Protein AF-A0A6A6JE88-F1 (afdb_monomer)

Sequence (86 aa):
GAPSSKVEELTGVGERTQRAMVKKAKDRGFDGSLLLNIHVEDGARTGATHKRTPSFAKELVEKVRKDRYSREKTLEILAHELTLEG

Structure (mmCIF, N/CA/C/O backbone):
data_AF-A0A6A6JE88-F1
#
_entry.id   AF-A0A6A6JE88-F1
#
loop_
_atom_site.group_PDB
_atom_site.id
_atom_site.type_symbol
_atom_site.label_atom_id
_atom_site.label_alt_id
_atom_site.label_comp_id
_atom_site.label_asym_id
_atom_site.label_entity_id
_atom_site.label_seq_id
_atom_site.pdbx_PDB_ins_code
_atom_site.Cartn_x
_atom_site.Cartn_y
_atom_site.Cartn_z
_atom_site.occupancy
_atom_site.B_iso_or_equiv
_atom_site.auth_seq_id
_atom_site.auth_comp_id
_atom_site.auth_asym_id
_atom_site.auth_atom_id
_atom_site.pdbx_PDB_model_num
ATOM 1 N N . GLY A 1 1 ? 12.678 -8.030 -25.404 1.00 71.25 1 GLY A N 1
ATOM 2 C CA . GLY A 1 1 ? 11.265 -7.990 -24.976 1.00 71.25 1 GLY A CA 1
ATOM 3 C C . GLY A 1 1 ? 10.410 -7.506 -26.126 1.00 71.25 1 GLY A C 1
ATOM 4 O O . GLY A 1 1 ? 10.953 -6.854 -27.012 1.00 71.25 1 GLY A O 1
ATOM 5 N N . ALA A 1 2 ? 9.119 -7.839 -26.136 1.00 82.62 2 ALA A N 1
ATOM 6 C CA . ALA A 1 2 ? 8.184 -7.320 -27.135 1.00 82.62 2 ALA A CA 1
ATOM 7 C C . ALA A 1 2 ? 8.110 -5.777 -27.072 1.00 82.62 2 ALA A C 1
ATOM 9 O O . ALA A 1 2 ? 8.282 -5.216 -25.985 1.00 82.62 2 ALA A O 1
ATOM 10 N N . PRO A 1 3 ? 7.879 -5.087 -28.202 1.00 90.56 3 PRO A N 1
ATOM 11 C CA . PRO A 1 3 ? 7.736 -3.634 -28.210 1.00 90.56 3 PRO A CA 1
ATOM 12 C C . PRO A 1 3 ? 6.490 -3.201 -27.425 1.00 90.56 3 PRO A C 1
ATOM 14 O O . PRO A 1 3 ? 5.461 -3.880 -27.463 1.00 90.56 3 PRO A O 1
ATOM 17 N N . SER A 1 4 ? 6.573 -2.058 -26.735 1.00 88.44 4 SER A N 1
ATOM 18 C CA . SER A 1 4 ? 5.500 -1.535 -25.870 1.00 88.44 4 SER A CA 1
ATOM 19 C C . SER A 1 4 ? 4.185 -1.318 -26.617 1.00 88.44 4 SER A C 1
ATOM 21 O O . SER A 1 4 ? 3.121 -1.631 -26.087 1.00 88.44 4 SER A O 1
ATOM 23 N N . SER A 1 5 ? 4.260 -0.888 -27.878 1.00 92.62 5 SER A N 1
ATOM 24 C CA . SER A 1 5 ? 3.109 -0.750 -28.776 1.00 92.62 5 SER A CA 1
ATOM 25 C C . SER A 1 5 ? 2.367 -2.067 -28.996 1.00 92.62 5 SER A C 1
ATOM 27 O O . SER A 1 5 ? 1.140 -2.096 -28.975 1.00 92.62 5 SER A O 1
ATOM 29 N N . LYS A 1 6 ? 3.096 -3.181 -29.148 1.00 95.00 6 LYS A N 1
ATOM 30 C CA . LYS A 1 6 ? 2.473 -4.495 -29.335 1.00 95.00 6 LYS A CA 1
ATOM 31 C C . LYS A 1 6 ? 1.838 -5.007 -28.050 1.00 95.00 6 LYS A C 1
ATOM 33 O O . LYS A 1 6 ? 0.783 -5.629 -28.088 1.00 95.00 6 LYS A O 1
ATOM 38 N N . VAL A 1 7 ? 2.473 -4.741 -26.910 1.00 91.88 7 VAL A N 1
ATOM 39 C CA . VAL A 1 7 ? 1.914 -5.081 -25.597 1.00 91.88 7 VAL A CA 1
ATOM 40 C C . VAL A 1 7 ? 0.638 -4.277 -25.338 1.00 91.88 7 VAL A C 1
ATOM 42 O O . VAL A 1 7 ? -0.333 -4.836 -24.836 1.00 91.88 7 VAL A O 1
ATOM 45 N N . GLU A 1 8 ? 0.603 -3.003 -25.727 1.00 95.50 8 GLU A N 1
ATOM 46 C CA . GLU A 1 8 ? -0.574 -2.140 -25.594 1.00 95.50 8 GLU A CA 1
ATOM 47 C C . GLU A 1 8 ? -1.731 -2.614 -26.478 1.00 95.50 8 GLU A C 1
ATOM 49 O O . GLU A 1 8 ? -2.844 -2.751 -25.986 1.00 95.50 8 GLU A O 1
ATOM 54 N N . GLU A 1 9 ? -1.462 -2.968 -27.737 1.00 96.19 9 GLU A N 1
ATOM 55 C CA . GLU A 1 9 ? -2.464 -3.542 -28.647 1.00 96.19 9 GLU A CA 1
ATOM 56 C C . GLU A 1 9 ? -3.103 -4.822 -28.077 1.00 96.19 9 GLU A C 1
ATOM 58 O O . GLU A 1 9 ? -4.307 -5.028 -28.202 1.00 96.19 9 GLU A O 1
ATOM 63 N N . LEU A 1 10 ? -2.306 -5.677 -27.426 1.00 95.81 10 LEU A N 1
ATOM 64 C CA . LEU A 1 10 ? -2.773 -6.955 -26.882 1.00 95.81 10 LEU A CA 1
ATOM 65 C C . LEU A 1 10 ? -3.480 -6.830 -25.526 1.00 95.81 10 LEU A C 1
ATOM 67 O O . LEU A 1 10 ? -4.369 -7.622 -25.228 1.00 95.81 10 LEU A O 1
ATOM 71 N N . THR A 1 11 ? -3.054 -5.893 -24.675 1.00 92.81 11 THR A N 1
ATOM 72 C CA . THR A 1 11 ? -3.484 -5.829 -23.263 1.00 92.81 11 THR A CA 1
ATOM 73 C C . THR A 1 11 ? -4.317 -4.595 -22.925 1.00 92.81 11 THR A C 1
ATOM 75 O O . THR A 1 11 ? -4.913 -4.540 -21.853 1.00 92.81 11 THR A O 1
ATOM 78 N N . GLY A 1 12 ? -4.324 -3.579 -23.791 1.00 95.56 12 GLY A N 1
ATOM 79 C CA . GLY A 1 12 ? -4.877 -2.253 -23.508 1.00 95.56 12 GLY A CA 1
ATOM 80 C C . GLY A 1 12 ? -4.082 -1.449 -22.470 1.00 95.56 12 GLY A C 1
ATOM 81 O O . GLY A 1 12 ? -4.494 -0.357 -22.082 1.00 95.56 12 GLY A O 1
ATOM 82 N N . VAL A 1 13 ? -2.951 -1.968 -21.977 1.00 93.69 13 VAL A N 1
ATOM 83 C CA . VAL A 1 13 ? -2.135 -1.294 -20.963 1.00 93.69 13 VAL A CA 1
ATOM 84 C C . VAL A 1 13 ? -1.213 -0.296 -21.649 1.00 93.69 13 VAL A C 1
ATOM 86 O O . VAL A 1 13 ? -0.281 -0.695 -22.341 1.00 93.69 13 VAL A O 1
ATOM 89 N N . GLY A 1 14 ? -1.431 0.997 -21.410 1.00 96.00 14 GLY A N 1
ATOM 90 C CA . GLY A 1 14 ? -0.599 2.055 -21.984 1.00 96.00 14 GLY A CA 1
ATOM 91 C C . GLY A 1 14 ? 0.876 1.960 -21.577 1.00 96.00 14 GLY A C 1
ATOM 92 O O . GLY A 1 14 ? 1.210 1.532 -20.465 1.00 96.00 14 GLY A O 1
ATOM 93 N N . GLU A 1 15 ? 1.770 2.421 -22.453 1.00 95.12 15 GLU A N 1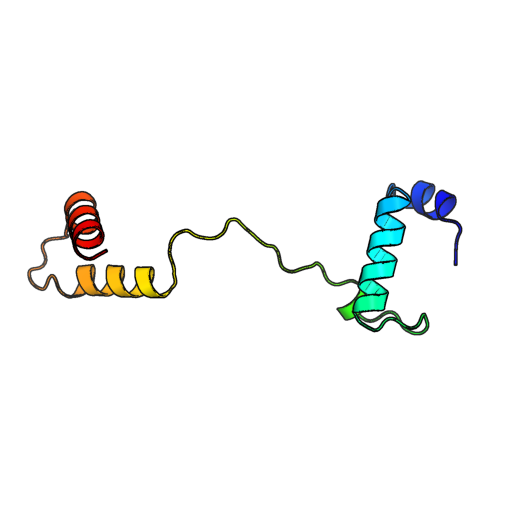
ATOM 94 C CA . GLU A 1 15 ? 3.228 2.318 -22.280 1.00 95.12 15 GLU A CA 1
ATOM 95 C C . GLU A 1 15 ? 3.737 2.780 -20.898 1.00 95.12 15 GLU A C 1
ATOM 97 O O . GLU A 1 15 ? 4.589 2.129 -20.283 1.00 95.12 15 GLU A O 1
ATOM 102 N N . ARG A 1 16 ? 3.209 3.891 -20.368 1.00 95.94 16 ARG A N 1
ATOM 103 C CA . ARG A 1 16 ? 3.605 4.411 -19.046 1.00 95.94 16 ARG A CA 1
ATOM 104 C C . ARG A 1 16 ? 3.366 3.386 -17.936 1.00 95.94 16 ARG A C 1
ATOM 106 O O . ARG A 1 16 ? 4.208 3.228 -17.050 1.00 95.94 16 ARG A O 1
ATOM 113 N N . THR A 1 17 ? 2.237 2.691 -17.993 1.00 94.19 17 THR A N 1
ATOM 114 C CA . THR A 1 17 ? 1.859 1.666 -17.020 1.00 94.19 17 THR A CA 1
ATOM 115 C C . THR A 1 17 ? 2.733 0.426 -17.180 1.00 94.19 17 THR A C 1
ATOM 117 O O . THR A 1 17 ? 3.230 -0.085 -16.178 1.00 94.19 17 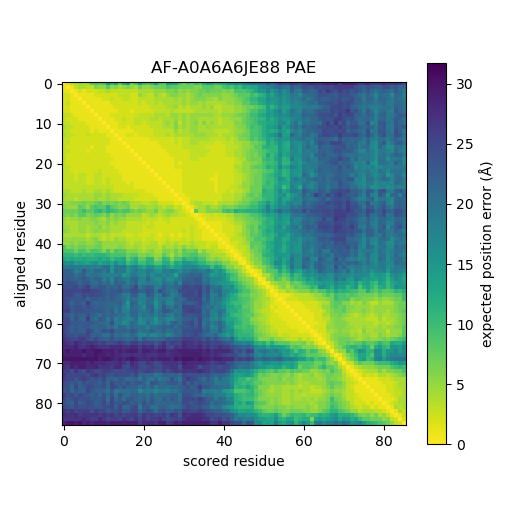THR A O 1
ATOM 120 N N . GLN A 1 18 ? 3.031 0.010 -18.416 1.00 93.75 18 GLN A N 1
ATOM 121 C CA . GLN A 1 18 ? 3.962 -1.094 -18.681 1.00 93.75 18 GLN A CA 1
ATOM 122 C C . GLN A 1 18 ? 5.347 -0.820 -18.072 1.00 93.75 18 GLN A C 1
ATOM 124 O O . GLN A 1 18 ? 5.894 -1.650 -17.344 1.00 93.75 18 GLN A O 1
ATOM 129 N N . ARG A 1 19 ? 5.900 0.382 -18.294 1.00 93.88 19 ARG A N 1
ATOM 130 C CA . ARG A 1 19 ? 7.190 0.792 -17.712 1.00 93.88 19 ARG A CA 1
ATOM 131 C C . ARG A 1 19 ? 7.153 0.787 -16.182 1.00 93.88 19 ARG A C 1
ATOM 133 O O . ARG A 1 19 ? 8.115 0.354 -15.551 1.00 93.88 19 ARG A O 1
ATOM 140 N N . ALA A 1 20 ? 6.051 1.237 -15.581 1.00 93.75 20 ALA A N 1
ATOM 141 C CA . ALA A 1 20 ? 5.881 1.226 -14.130 1.00 93.75 20 ALA A CA 1
ATOM 142 C C . ALA A 1 20 ? 5.820 -0.201 -13.557 1.00 93.75 20 ALA A C 1
ATOM 144 O O . ALA A 1 20 ? 6.420 -0.458 -12.514 1.00 93.75 20 ALA A O 1
ATOM 145 N N . MET A 1 21 ? 5.146 -1.131 -14.240 1.00 92.19 21 MET A N 1
ATOM 146 C CA . MET A 1 21 ? 5.107 -2.548 -13.861 1.00 92.19 21 MET A CA 1
ATOM 147 C C . MET A 1 21 ? 6.502 -3.177 -13.917 1.00 92.19 21 MET A C 1
ATOM 149 O O . MET A 1 21 ? 6.934 -3.784 -12.942 1.00 92.19 21 MET A O 1
ATOM 153 N N . VAL A 1 22 ? 7.249 -2.955 -15.005 1.00 92.25 22 VAL A N 1
ATOM 154 C CA . VAL A 1 22 ? 8.631 -3.452 -15.140 1.00 92.25 22 VAL A CA 1
ATOM 155 C C . VAL A 1 22 ? 9.538 -2.876 -14.056 1.00 92.25 22 VAL A C 1
ATOM 157 O O . VAL A 1 22 ? 10.344 -3.605 -13.483 1.00 92.25 22 VAL A O 1
ATOM 160 N N . LYS A 1 23 ? 9.404 -1.581 -13.742 1.00 93.81 23 LYS A N 1
ATOM 161 C CA . LYS A 1 23 ? 10.158 -0.957 -12.650 1.00 93.81 23 LYS A CA 1
ATOM 162 C C . LYS A 1 23 ? 9.861 -1.641 -11.312 1.00 93.81 23 LYS A C 1
ATOM 164 O O . LYS A 1 23 ? 10.796 -2.056 -10.643 1.00 93.81 23 LYS A O 1
ATOM 169 N N . LYS A 1 24 ? 8.582 -1.835 -10.966 1.00 93.25 24 LYS A N 1
ATOM 170 C CA . LYS A 1 24 ? 8.186 -2.526 -9.726 1.00 93.25 24 LYS A CA 1
ATOM 171 C C . LYS A 1 24 ? 8.712 -3.958 -9.662 1.00 93.25 24 LYS A C 1
ATOM 173 O O . LYS A 1 24 ? 9.171 -4.374 -8.608 1.00 93.25 24 LYS A O 1
ATOM 178 N N . ALA A 1 25 ? 8.667 -4.697 -10.769 1.00 93.38 25 ALA A N 1
ATOM 179 C CA . ALA A 1 25 ? 9.227 -6.043 -10.824 1.00 93.38 25 ALA A CA 1
ATOM 180 C C . ALA A 1 25 ? 10.735 -6.030 -10.515 1.00 93.38 25 ALA A C 1
ATOM 182 O O . ALA A 1 25 ? 11.195 -6.819 -9.694 1.00 93.38 25 ALA A O 1
ATOM 183 N N . LYS A 1 26 ? 11.493 -5.094 -11.108 1.00 93.75 26 LYS A N 1
ATOM 184 C CA . LYS A 1 26 ? 12.930 -4.919 -10.832 1.00 93.75 26 LYS A CA 1
ATOM 185 C C . LYS A 1 26 ? 13.205 -4.521 -9.384 1.00 93.75 26 LYS A C 1
ATOM 187 O O . LYS A 1 26 ? 14.097 -5.090 -8.767 1.00 93.75 26 LYS A O 1
ATOM 192 N N . ASP A 1 27 ? 12.410 -3.608 -8.828 1.00 94.19 27 ASP A N 1
ATOM 193 C CA . ASP A 1 27 ? 12.514 -3.195 -7.421 1.00 94.19 27 ASP A CA 1
ATOM 194 C C . ASP A 1 27 ? 12.287 -4.384 -6.461 1.00 94.19 27 ASP A C 1
ATOM 196 O O . ASP A 1 27 ? 12.800 -4.390 -5.345 1.00 94.19 27 ASP A O 1
ATOM 200 N N . ARG A 1 28 ? 11.555 -5.418 -6.902 1.00 93.44 28 ARG A N 1
ATOM 201 C CA . ARG A 1 28 ? 11.319 -6.673 -6.169 1.00 93.44 28 ARG A CA 1
ATOM 202 C C . ARG A 1 28 ? 12.304 -7.798 -6.515 1.00 93.44 28 ARG A C 1
ATOM 204 O O . ARG A 1 28 ? 12.075 -8.935 -6.115 1.00 93.44 28 ARG A O 1
ATOM 211 N N . GLY A 1 29 ? 13.382 -7.496 -7.240 1.00 93.94 29 GLY A N 1
ATOM 212 C CA . GLY A 1 29 ? 14.457 -8.446 -7.540 1.00 93.94 29 GLY A CA 1
ATOM 213 C C . GLY A 1 29 ? 14.344 -9.173 -8.881 1.00 93.94 29 GLY A C 1
ATOM 214 O O . GLY A 1 29 ? 15.113 -10.099 -9.117 1.00 93.94 29 GLY A O 1
ATOM 215 N N . PHE A 1 30 ? 13.439 -8.766 -9.778 1.00 94.25 30 PHE A N 1
ATOM 216 C CA . PHE A 1 30 ? 13.371 -9.367 -11.110 1.00 94.25 30 PHE A CA 1
ATOM 217 C C . PHE A 1 30 ? 14.608 -9.017 -11.951 1.00 94.25 30 PHE A C 1
ATOM 219 O O . PHE A 1 30 ? 14.848 -7.851 -12.278 1.00 94.25 30 PHE A O 1
ATOM 226 N N . ASP A 1 31 ? 15.345 -10.044 -12.361 1.00 92.00 31 ASP A N 1
ATOM 227 C CA . ASP A 1 31 ? 16.591 -9.963 -13.132 1.00 92.00 31 ASP A CA 1
ATOM 228 C C . ASP A 1 31 ? 16.405 -10.244 -14.636 1.00 92.00 31 ASP A C 1
ATOM 230 O O . ASP A 1 31 ? 17.349 -10.129 -15.416 1.00 92.00 31 ASP A O 1
ATOM 234 N N . GLY A 1 32 ? 15.182 -10.566 -15.066 1.00 86.00 32 GLY A N 1
ATOM 235 C CA . GLY A 1 32 ? 14.878 -10.918 -16.454 1.00 86.00 32 GLY A CA 1
ATOM 236 C C . GLY A 1 32 ? 14.926 -12.415 -16.757 1.00 86.00 32 GLY A C 1
ATOM 237 O O . GLY A 1 32 ? 14.716 -12.779 -17.912 1.00 86.00 32 GLY A O 1
ATOM 238 N N . SER A 1 33 ? 15.181 -13.268 -15.758 1.00 87.25 33 SER A N 1
ATOM 239 C CA . SER A 1 33 ? 15.230 -14.721 -15.930 1.00 87.25 33 SER A CA 1
ATOM 240 C C . SER A 1 33 ? 13.861 -15.368 -15.684 1.00 87.25 33 SER A C 1
ATOM 242 O O . SER A 1 33 ? 13.088 -15.588 -16.617 1.00 87.25 33 SER A O 1
ATOM 244 N N . LEU A 1 34 ? 13.537 -15.646 -14.422 1.00 91.00 34 LEU A N 1
ATOM 245 C CA . LEU A 1 34 ? 12.343 -16.357 -13.995 1.00 91.00 34 LEU A CA 1
ATOM 246 C C . LEU A 1 34 ? 11.308 -15.378 -13.431 1.00 91.00 34 LEU A C 1
ATOM 248 O O . LEU A 1 34 ? 11.589 -14.571 -12.541 1.00 91.00 34 LEU A O 1
ATOM 252 N N . LEU A 1 35 ? 10.075 -15.467 -13.928 1.00 90.88 35 LEU A N 1
ATOM 253 C CA . LEU A 1 35 ? 8.962 -14.711 -13.368 1.00 90.88 35 LEU A CA 1
ATOM 254 C C . LEU A 1 35 ? 8.418 -15.439 -12.129 1.00 90.88 35 LEU A C 1
ATOM 256 O O . LEU A 1 35 ? 7.837 -16.515 -12.241 1.00 90.88 35 LEU A O 1
ATOM 260 N N . LEU A 1 36 ? 8.613 -14.844 -10.953 1.00 93.94 36 LEU A N 1
ATOM 261 C CA . LEU A 1 36 ? 8.076 -15.306 -9.674 1.00 93.94 36 LEU A CA 1
ATOM 262 C C . LEU A 1 36 ? 6.852 -14.474 -9.273 1.00 93.94 36 LEU A C 1
ATOM 264 O O . LEU A 1 36 ? 6.742 -13.310 -9.664 1.00 93.94 36 LEU A O 1
ATOM 268 N N . ASN A 1 37 ? 5.979 -15.035 -8.428 1.00 92.19 37 ASN A N 1
ATOM 269 C CA . ASN A 1 37 ? 4.782 -14.343 -7.925 1.00 92.19 37 ASN A CA 1
ATOM 270 C C . ASN A 1 37 ? 5.115 -12.986 -7.293 1.00 92.19 37 ASN A C 1
ATOM 272 O O . ASN A 1 37 ? 4.473 -11.985 -7.611 1.00 92.19 37 ASN A O 1
ATOM 276 N N . ILE A 1 38 ? 6.198 -12.923 -6.515 1.00 91.19 38 ILE A N 1
ATOM 277 C CA . ILE A 1 38 ? 6.656 -11.689 -5.869 1.00 91.19 38 ILE A CA 1
ATOM 278 C C . ILE A 1 38 ? 6.849 -10.534 -6.869 1.00 91.19 38 ILE A C 1
ATOM 280 O O . ILE A 1 38 ? 6.561 -9.384 -6.547 1.00 91.19 38 ILE A O 1
ATOM 284 N N . HIS A 1 39 ? 7.233 -10.802 -8.122 1.00 93.38 39 HIS A N 1
ATOM 285 C CA . HIS A 1 39 ? 7.450 -9.763 -9.138 1.00 93.38 39 HIS A CA 1
ATOM 286 C C . HIS A 1 39 ? 6.149 -9.127 -9.657 1.00 93.38 39 HIS A C 1
ATOM 288 O O . HIS A 1 39 ? 6.188 -8.010 -10.173 1.00 93.38 39 HIS A O 1
ATOM 294 N N . VAL A 1 40 ? 5.012 -9.817 -9.521 1.00 91.75 40 VAL A N 1
ATOM 295 C CA . VAL A 1 40 ? 3.718 -9.450 -10.131 1.00 91.75 40 VAL A CA 1
ATOM 296 C C . VAL A 1 40 ? 2.594 -9.238 -9.121 1.00 91.75 40 VAL A C 1
ATOM 298 O O . VAL A 1 40 ? 1.544 -8.729 -9.496 1.00 91.75 40 VAL A O 1
ATOM 301 N N . GLU A 1 41 ? 2.813 -9.563 -7.847 1.00 90.56 41 GLU A N 1
ATOM 302 C CA . GLU A 1 41 ? 1.837 -9.344 -6.778 1.00 90.56 41 GLU A CA 1
ATOM 303 C C . GLU A 1 41 ? 1.335 -7.893 -6.724 1.00 90.56 41 GLU A C 1
ATOM 305 O O . GLU A 1 41 ? 2.109 -6.931 -6.844 1.00 90.56 41 GLU A O 1
ATOM 310 N N . ASP A 1 42 ? 0.031 -7.729 -6.504 1.00 87.44 42 ASP A N 1
ATOM 311 C CA . ASP A 1 42 ? -0.555 -6.417 -6.264 1.00 87.44 42 ASP A CA 1
ATOM 312 C C . ASP A 1 42 ? 0.094 -5.764 -5.039 1.00 87.44 42 ASP A C 1
ATOM 314 O O . ASP A 1 42 ? 0.422 -6.409 -4.042 1.00 87.44 42 ASP A O 1
ATOM 318 N N . GLY A 1 43 ? 0.302 -4.449 -5.115 1.00 80.94 43 GLY A N 1
ATOM 319 C CA . GLY A 1 43 ? 0.751 -3.694 -3.949 1.00 80.94 43 GLY A CA 1
ATOM 320 C C . GLY A 1 43 ? -0.275 -3.775 -2.818 1.00 80.94 43 GLY A C 1
ATOM 321 O O . GLY A 1 43 ? -1.466 -3.983 -3.062 1.00 80.94 43 GLY A O 1
ATOM 322 N N . ALA A 1 44 ? 0.177 -3.553 -1.581 1.00 80.81 44 ALA A N 1
ATOM 323 C CA . ALA A 1 44 ? -0.728 -3.432 -0.446 1.00 80.81 44 ALA A CA 1
ATOM 324 C C . ALA A 1 44 ? -1.832 -2.418 -0.777 1.00 80.81 44 ALA A C 1
ATOM 326 O O . ALA A 1 44 ? -1.547 -1.275 -1.145 1.00 80.81 44 ALA A O 1
ATOM 327 N N . ARG A 1 45 ? -3.097 -2.841 -0.667 1.00 77.12 45 ARG A N 1
ATOM 328 C CA . ARG A 1 45 ? -4.232 -1.933 -0.817 1.00 77.12 45 ARG A CA 1
ATOM 329 C C . ARG A 1 45 ? -4.208 -0.972 0.361 1.00 77.12 45 ARG A C 1
ATOM 331 O O . ARG A 1 45 ? -4.667 -1.302 1.452 1.00 77.12 45 ARG A O 1
ATOM 338 N N . THR A 1 46 ? -3.678 0.22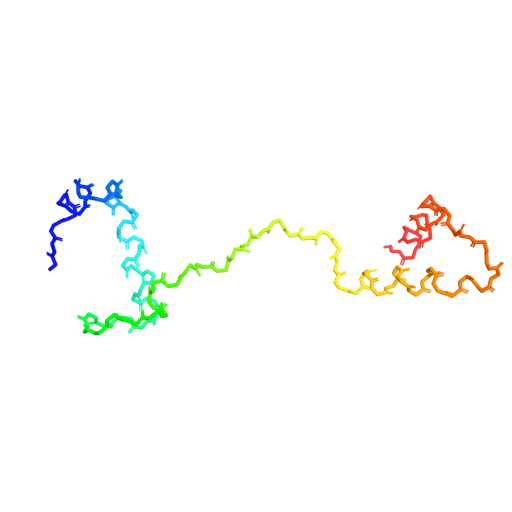1 0.141 1.00 71.81 46 THR A N 1
ATOM 339 C CA . THR A 1 46 ? -3.873 1.355 1.036 1.00 71.81 46 THR A CA 1
ATOM 340 C C . THR A 1 46 ? -5.323 1.805 0.904 1.00 71.81 46 THR A C 1
ATOM 342 O O . THR A 1 46 ? -5.660 2.715 0.153 1.00 71.81 46 THR A O 1
ATOM 345 N N . GLY A 1 47 ? -6.214 1.101 1.606 1.00 73.25 47 GLY A N 1
ATOM 346 C CA . GLY A 1 47 ? -7.551 1.608 1.890 1.00 73.25 47 GLY A CA 1
ATOM 347 C C . GLY A 1 47 ? -7.470 2.915 2.683 1.00 73.25 47 GLY A C 1
ATOM 348 O O . GLY A 1 47 ? -6.394 3.318 3.135 1.00 73.25 47 GLY A O 1
ATOM 349 N N . ALA A 1 48 ? -8.614 3.580 2.861 1.00 73.69 48 ALA A N 1
ATOM 350 C CA . ALA A 1 48 ? -8.686 4.769 3.701 1.00 73.69 48 ALA A CA 1
ATOM 351 C C . ALA A 1 48 ? -8.046 4.478 5.065 1.00 73.69 48 ALA A C 1
ATOM 353 O O . ALA A 1 48 ? -8.382 3.485 5.715 1.00 73.69 48 ALA A O 1
ATOM 354 N N . THR A 1 49 ? -7.118 5.335 5.491 1.00 67.12 49 THR A N 1
ATOM 355 C CA . THR A 1 49 ? -6.546 5.264 6.832 1.00 67.12 49 THR A CA 1
ATOM 356 C C . THR A 1 49 ? -7.694 5.337 7.830 1.00 67.12 49 THR A C 1
ATOM 358 O O . THR A 1 49 ? -8.393 6.348 7.940 1.00 67.12 49 THR A O 1
ATOM 361 N N . HIS A 1 50 ? -7.958 4.229 8.525 1.00 64.75 50 HIS A N 1
ATOM 362 C CA . HIS A 1 50 ? -8.986 4.220 9.550 1.00 64.75 50 HIS A CA 1
ATOM 363 C C . HIS A 1 50 ? -8.591 5.242 10.616 1.00 64.75 50 HIS A C 1
ATOM 365 O O . HIS A 1 50 ? -7.548 5.113 11.250 1.00 64.75 50 HIS A O 1
ATOM 371 N N . LYS A 1 51 ? -9.446 6.249 10.838 1.00 68.62 51 LYS A N 1
ATOM 372 C CA . LYS A 1 51 ? -9.265 7.242 11.913 1.00 68.62 51 LYS A CA 1
ATOM 373 C C . LYS A 1 51 ? -9.133 6.590 13.297 1.00 68.62 51 LYS A C 1
ATOM 375 O O . LYS A 1 51 ? -8.642 7.212 14.227 1.00 68.62 51 LYS A O 1
ATOM 380 N N . ARG A 1 52 ? -9.606 5.349 13.436 1.00 67.94 52 ARG A N 1
ATOM 381 C CA . ARG A 1 52 ? -9.592 4.579 14.676 1.00 67.94 52 ARG A CA 1
ATOM 382 C C . ARG A 1 52 ? -8.395 3.641 14.678 1.00 67.94 52 ARG A C 1
ATOM 384 O O . ARG A 1 52 ? -8.324 2.712 13.877 1.00 67.94 52 ARG A O 1
ATOM 391 N N . THR A 1 53 ? -7.475 3.892 15.597 1.00 78.25 53 THR A N 1
ATOM 392 C CA . THR A 1 53 ? -6.344 3.011 15.868 1.00 78.25 53 THR A CA 1
ATOM 393 C C . THR A 1 53 ? -6.815 1.716 16.546 1.00 78.25 53 THR A C 1
ATOM 395 O O . THR A 1 53 ? -7.878 1.681 17.176 1.00 78.25 53 THR A O 1
ATOM 398 N N . PRO A 1 54 ? -6.015 0.637 16.495 1.00 77.81 54 PRO A N 1
ATOM 399 C CA . PRO A 1 54 ? -6.293 -0.574 17.267 1.00 77.81 54 PRO A CA 1
ATOM 400 C C . PRO A 1 54 ? -6.382 -0.320 18.781 1.00 77.81 54 PRO A C 1
ATOM 402 O O . PRO A 1 54 ? -7.096 -1.037 19.479 1.00 77.81 54 PRO A O 1
ATOM 405 N N . SER A 1 55 ? -5.677 0.696 19.294 1.00 78.69 55 SER A N 1
ATOM 406 C CA . SER A 1 55 ? -5.760 1.107 20.701 1.00 78.69 55 SER A CA 1
ATOM 407 C C . SER A 1 55 ? -7.121 1.714 21.040 1.00 78.69 55 SER A C 1
ATOM 409 O O . SER A 1 55 ? -7.733 1.287 22.014 1.00 78.69 55 SER A O 1
ATOM 411 N N . PHE A 1 56 ? -7.646 2.601 20.188 1.00 81.75 56 PHE A N 1
ATOM 412 C CA . PHE A 1 56 ? -8.978 3.189 20.352 1.00 81.75 56 PHE A CA 1
ATOM 413 C C . PHE A 1 56 ? -10.077 2.116 20.395 1.00 81.75 56 PHE A C 1
ATOM 415 O O . PHE A 1 56 ? -10.999 2.179 21.204 1.00 81.75 56 PHE A O 1
ATOM 422 N N . ALA A 1 57 ? -9.966 1.084 19.552 1.00 81.12 57 ALA A N 1
ATOM 423 C CA . ALA A 1 57 ? -10.924 -0.020 19.547 1.00 81.12 57 ALA A CA 1
ATOM 424 C C . ALA A 1 57 ? -10.920 -0.810 20.869 1.00 81.12 57 ALA A C 1
ATOM 426 O O . ALA A 1 57 ? -11.983 -1.189 21.359 1.00 81.12 57 ALA A O 1
ATOM 427 N N . LYS A 1 58 ? -9.742 -1.041 21.463 1.00 82.81 58 LYS A N 1
ATOM 428 C CA . LYS A 1 58 ? -9.622 -1.713 22.767 1.00 82.81 58 LYS A CA 1
ATOM 429 C C . LYS A 1 58 ? -10.222 -0.871 23.891 1.00 82.81 58 LYS A C 1
ATOM 431 O O . LYS A 1 58 ? -10.968 -1.406 24.704 1.00 82.81 58 LYS A O 1
ATOM 436 N N . GLU A 1 59 ? -9.945 0.429 23.896 1.00 82.88 59 GLU A N 1
ATOM 437 C CA . GLU A 1 59 ? -10.463 1.357 24.902 1.00 82.88 59 GLU A CA 1
ATOM 438 C C . GLU A 1 59 ? -11.996 1.447 24.868 1.00 82.88 59 GLU A C 1
ATOM 440 O O . GLU A 1 59 ? -12.649 1.332 25.905 1.00 82.88 59 GLU A O 1
ATOM 445 N N . LEU A 1 60 ? -12.583 1.541 23.669 1.00 83.12 60 LEU A N 1
ATOM 446 C CA . LEU A 1 60 ? -14.035 1.515 23.487 1.00 83.12 60 LEU A CA 1
ATOM 447 C C . LEU A 1 60 ? -14.653 0.234 24.074 1.00 83.12 60 LEU A C 1
ATOM 449 O O . LEU A 1 60 ? -15.636 0.297 24.810 1.00 83.12 60 LEU A O 1
ATOM 453 N N . VAL A 1 61 ? -14.064 -0.930 23.779 1.00 82.44 61 VAL A N 1
ATOM 454 C CA . VAL A 1 61 ? -14.547 -2.223 24.292 1.00 82.44 61 VAL A CA 1
ATOM 455 C C . VAL A 1 61 ? -14.425 -2.300 25.815 1.00 82.44 61 VAL A C 1
ATOM 457 O O . VAL A 1 61 ? -15.314 -2.839 26.474 1.00 82.44 61 VAL A O 1
ATOM 460 N N . GLU A 1 62 ? -13.358 -1.755 26.397 1.00 81.75 62 GLU A N 1
ATOM 461 C CA . GLU A 1 62 ? -13.207 -1.691 27.851 1.00 81.75 62 GLU A CA 1
ATOM 462 C C . GLU A 1 62 ? -14.238 -0.778 28.519 1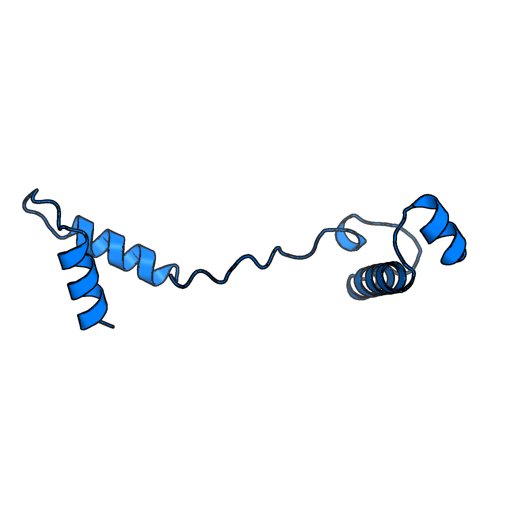.00 81.75 62 GLU A C 1
ATOM 464 O O . GLU A 1 62 ? -14.808 -1.181 29.535 1.00 81.75 62 GLU A O 1
ATOM 469 N N . LYS A 1 63 ? -14.510 0.412 27.965 1.00 78.12 63 LYS A N 1
ATOM 470 C CA . LYS 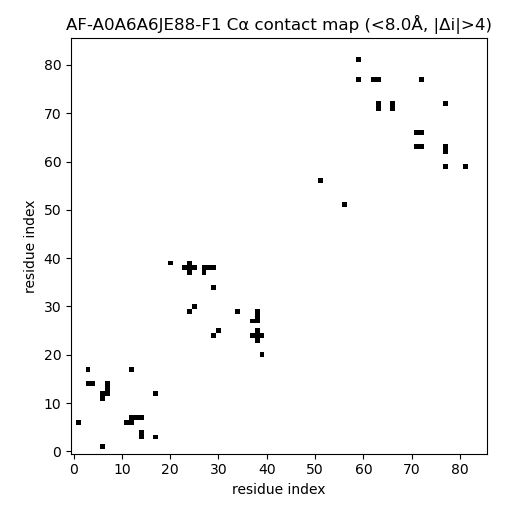A 1 63 ? -15.524 1.339 28.501 1.00 78.12 63 LYS A CA 1
ATOM 471 C C . LYS A 1 63 ? -16.920 0.722 28.482 1.00 78.12 63 LYS A C 1
ATOM 473 O O . LYS A 1 63 ? -17.639 0.828 29.472 1.00 78.12 63 LYS A O 1
ATOM 478 N N . VAL A 1 64 ? -17.261 0.005 27.410 1.00 78.94 64 VAL A N 1
ATOM 479 C CA . VAL A 1 64 ? -18.521 -0.750 27.315 1.00 78.94 64 VAL A CA 1
ATOM 480 C C . VAL A 1 64 ? -18.577 -1.877 28.356 1.00 78.94 64 VAL A C 1
ATOM 482 O O . VAL A 1 64 ? -19.595 -2.053 29.013 1.00 78.94 64 VAL A O 1
ATOM 485 N N . ARG A 1 65 ? -17.486 -2.630 28.559 1.00 73.81 65 ARG A N 1
ATOM 486 C CA . ARG A 1 65 ? -17.452 -3.769 29.501 1.00 73.81 65 ARG A CA 1
ATOM 487 C C . ARG A 1 65 ? -17.418 -3.374 30.981 1.00 73.81 65 ARG A C 1
ATOM 489 O O . ARG A 1 65 ? -17.881 -4.146 31.818 1.00 73.81 65 ARG A O 1
ATOM 496 N N . LYS A 1 66 ? -16.812 -2.233 31.333 1.00 68.62 66 LYS A N 1
ATOM 497 C CA . LYS A 1 66 ? -16.690 -1.764 32.729 1.00 68.62 66 LYS A CA 1
ATOM 498 C C . LYS A 1 66 ? -17.992 -1.170 33.276 1.00 68.62 66 LYS A C 1
ATOM 500 O O . LYS A 1 66 ? -18.090 -1.013 34.493 1.00 68.62 66 LYS A O 1
ATOM 505 N N . ASP A 1 67 ? -18.987 -0.898 32.431 1.00 66.50 67 ASP A N 1
ATOM 506 C CA . ASP A 1 67 ? -20.321 -0.495 32.880 1.00 66.50 67 ASP A CA 1
ATOM 507 C C . ASP A 1 67 ? -21.108 -1.706 33.419 1.00 66.50 67 ASP A C 1
ATOM 509 O O . ASP A 1 67 ? -21.904 -2.358 32.747 1.00 66.50 67 ASP A O 1
ATOM 513 N N . ARG A 1 68 ? -20.776 -2.079 34.659 1.00 60.16 68 ARG A N 1
ATOM 514 C CA . ARG A 1 68 ? -21.154 -3.333 35.331 1.00 60.16 68 ARG A CA 1
ATOM 515 C C . ARG A 1 68 ? -22.630 -3.433 35.747 1.00 60.16 68 ARG A C 1
ATOM 517 O O . ARG A 1 68 ? -23.010 -4.455 36.310 1.00 60.16 68 ARG A O 1
ATOM 524 N N . TYR A 1 69 ? -23.462 -2.421 35.493 1.00 63.06 69 TYR A N 1
ATOM 525 C CA . TYR A 1 69 ? -24.848 -2.367 35.989 1.00 63.06 69 TYR A CA 1
ATOM 526 C C . TYR A 1 69 ? -25.927 -2.684 34.942 1.00 63.06 69 TYR A C 1
ATOM 528 O O . TYR A 1 69 ?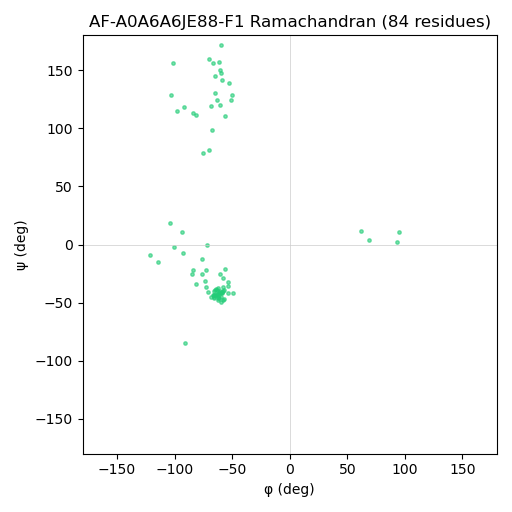 -27.104 -2.409 35.166 1.00 63.06 69 TYR A O 1
ATOM 536 N N . SER A 1 70 ? -25.560 -3.324 33.827 1.00 57.78 70 SER A N 1
ATOM 537 C CA . SER A 1 70 ? -26.496 -3.798 32.785 1.00 57.78 70 SER A CA 1
ATOM 538 C C . SER A 1 70 ? -27.316 -2.701 32.090 1.00 57.78 70 SER A C 1
ATOM 540 O O . SER A 1 70 ? -28.256 -3.010 31.361 1.00 57.78 70 SER A O 1
ATOM 542 N N . ARG A 1 71 ? -26.977 -1.420 32.285 1.00 70.06 71 ARG A N 1
ATOM 543 C CA . ARG A 1 71 ? -27.496 -0.331 31.456 1.00 70.06 71 ARG A CA 1
ATOM 544 C C . ARG A 1 71 ? -26.524 -0.123 30.310 1.00 70.06 71 ARG A C 1
ATOM 546 O O . ARG A 1 71 ? -25.357 0.176 30.533 1.00 70.06 71 ARG A O 1
ATOM 553 N N . GLU A 1 72 ? -26.999 -0.322 29.090 1.00 69.38 72 GLU A N 1
ATOM 554 C CA . GLU A 1 72 ? -26.204 -0.028 27.905 1.00 69.38 72 GLU A CA 1
ATOM 555 C C . GLU A 1 72 ? -25.911 1.477 27.862 1.00 69.38 72 GLU A C 1
ATOM 557 O O . GLU A 1 72 ? -26.832 2.298 27.899 1.00 69.38 72 GLU A O 1
ATOM 562 N N . LYS A 1 73 ? -24.628 1.856 27.791 1.00 73.81 73 LYS A N 1
ATOM 563 C CA . LYS A 1 73 ? -24.265 3.245 27.499 1.00 73.81 73 LYS A CA 1
ATOM 564 C C . LYS A 1 73 ? -24.732 3.582 26.095 1.00 73.81 73 LYS A C 1
ATOM 566 O O . LYS A 1 73 ? -24.426 2.867 25.139 1.00 73.81 73 LYS A O 1
ATOM 571 N N . THR A 1 74 ? -25.427 4.7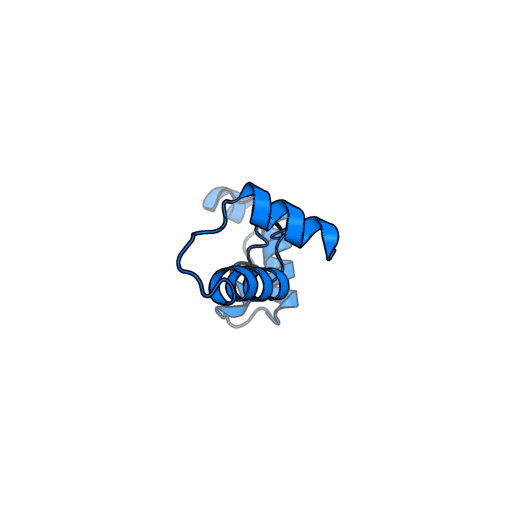03 25.961 1.00 79.19 74 THR A N 1
ATOM 572 C CA . THR A 1 74 ? -25.765 5.223 24.641 1.00 79.19 74 THR A CA 1
ATOM 573 C C . THR A 1 74 ? -24.496 5.665 23.913 1.00 79.19 74 THR A C 1
ATOM 575 O O . THR A 1 74 ? -23.475 6.004 24.520 1.00 79.19 74 THR A O 1
ATOM 578 N N . LEU A 1 75 ? -24.569 5.684 22.582 1.00 80.50 75 LEU A N 1
ATOM 579 C CA . LEU A 1 75 ? -23.483 6.162 21.723 1.00 80.50 75 LEU A CA 1
ATOM 580 C C . LEU A 1 75 ? -23.015 7.575 22.094 1.00 80.50 75 LEU A C 1
ATOM 582 O O . LEU A 1 75 ? -21.824 7.855 22.013 1.00 80.50 75 LEU A O 1
ATOM 586 N N . GLU A 1 76 ? -23.933 8.442 22.520 1.00 82.50 76 GLU A N 1
ATOM 587 C CA . GLU A 1 76 ? -23.645 9.826 22.910 1.00 82.50 76 GLU A CA 1
ATOM 588 C C . GLU A 1 76 ? -22.773 9.901 24.167 1.00 82.50 76 GLU A C 1
ATOM 590 O O . GLU A 1 76 ? -21.795 10.645 24.192 1.00 82.50 76 GLU A O 1
ATOM 595 N N . ILE A 1 77 ? -23.072 9.077 25.176 1.00 81.25 77 ILE A N 1
ATOM 596 C CA . ILE A 1 77 ? -22.295 9.005 26.420 1.00 81.25 77 ILE A CA 1
ATOM 597 C C . ILE A 1 77 ? -20.889 8.475 26.128 1.00 81.25 77 ILE A C 1
ATOM 599 O O . ILE A 1 77 ? -19.902 9.066 26.561 1.00 81.25 77 ILE A O 1
ATOM 603 N N . LEU A 1 78 ? -20.786 7.399 25.340 1.00 82.62 78 LEU A N 1
ATOM 604 C CA . LEU A 1 78 ? -19.495 6.826 24.950 1.00 82.62 78 LEU A CA 1
ATOM 605 C C . LEU A 1 78 ? -18.655 7.812 24.136 1.00 82.62 78 LEU A C 1
ATOM 607 O O . LEU A 1 78 ? -17.452 7.923 24.364 1.00 82.62 78 LEU A O 1
ATOM 611 N N . ALA A 1 79 ? -19.275 8.528 23.195 1.00 82.88 79 ALA A N 1
ATOM 612 C CA . ALA A 1 79 ? -18.595 9.546 22.406 1.00 82.88 79 ALA A CA 1
ATOM 613 C C . ALA A 1 79 ? -18.073 10.675 23.301 1.00 82.88 79 ALA A C 1
ATOM 615 O O . ALA A 1 79 ? -16.905 11.027 23.184 1.00 82.88 79 ALA A O 1
ATOM 616 N N . HIS A 1 80 ? -18.899 11.175 24.224 1.00 81.00 80 HIS A N 1
ATOM 617 C CA . HIS A 1 80 ? -18.526 12.238 25.154 1.00 81.00 80 HIS A CA 1
ATOM 618 C C . HIS A 1 80 ? -17.364 11.832 26.080 1.00 81.00 80 HIS A C 1
ATOM 620 O O . HIS A 1 80 ? -16.388 12.569 26.211 1.00 81.00 80 HIS A O 1
ATOM 626 N N . GLU A 1 81 ? -17.416 10.634 26.670 1.0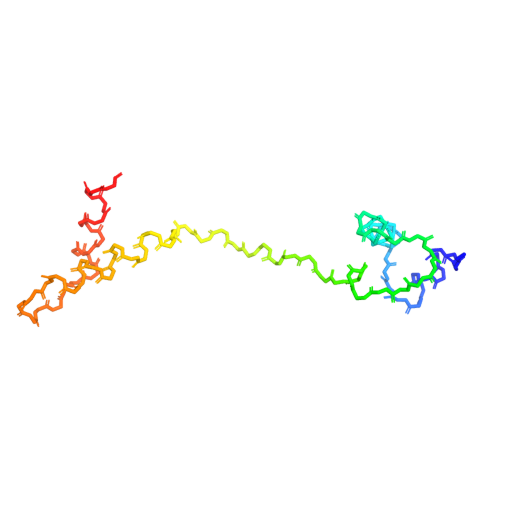0 80.00 81 GLU A N 1
ATOM 627 C CA . GLU A 1 81 ? -16.334 10.087 27.507 1.00 80.00 81 GLU A CA 1
ATOM 628 C C . GLU A 1 81 ? -15.027 9.886 26.726 1.00 80.00 81 GLU A C 1
ATOM 630 O O . GLU A 1 81 ? -13.942 10.097 27.259 1.00 80.00 81 GLU A O 1
ATOM 635 N N . LEU A 1 82 ? -15.105 9.472 25.459 1.00 77.56 82 LEU A N 1
ATOM 636 C CA . LEU A 1 82 ? -13.929 9.304 24.597 1.00 77.56 82 LEU A CA 1
ATOM 637 C C . LEU A 1 82 ? -13.365 10.636 24.088 1.00 77.56 82 LEU A C 1
ATOM 639 O O . LEU A 1 82 ? -12.181 10.697 23.781 1.00 77.56 82 LEU A O 1
ATOM 643 N N . THR A 1 83 ? -14.177 11.692 24.003 1.00 76.31 83 THR A N 1
ATOM 644 C CA . THR A 1 83 ? -13.710 13.042 23.645 1.00 76.31 83 THR A CA 1
ATOM 645 C C . THR A 1 83 ? -13.158 13.841 24.820 1.00 76.31 83 THR A C 1
ATOM 647 O O . THR A 1 83 ? -12.429 14.791 24.583 1.00 76.31 83 THR A O 1
ATOM 650 N N . LEU A 1 84 ? -13.519 13.504 26.064 1.00 68.12 84 LEU A N 1
ATOM 651 C CA . LEU A 1 84 ? -12.978 14.155 27.266 1.00 68.12 84 LEU A CA 1
ATOM 652 C C . LEU A 1 84 ? -11.648 13.551 27.735 1.00 68.12 84 LEU A C 1
ATOM 654 O O . LEU A 1 84 ? -10.887 14.219 28.429 1.00 68.12 84 LEU A O 1
ATOM 658 N N . GLU A 1 85 ? -11.397 12.284 27.404 1.00 61.81 85 GLU A N 1
ATOM 659 C CA . GLU A 1 85 ? -10.152 11.579 27.736 1.00 61.81 85 GLU A CA 1
ATOM 660 C C . GLU A 1 85 ? -9.088 11.671 26.622 1.00 61.81 85 GLU A C 1
ATOM 662 O O . GLU A 1 85 ? -7.953 11.238 26.832 1.00 61.81 85 GLU A O 1
ATOM 667 N N . GLY A 1 86 ? -9.446 12.233 25.460 1.00 53.09 86 GLY A N 1
ATOM 668 C CA . GLY A 1 86 ? -8.557 12.505 24.320 1.00 53.09 86 GLY A CA 1
ATOM 669 C C . GLY A 1 86 ? -8.300 13.990 24.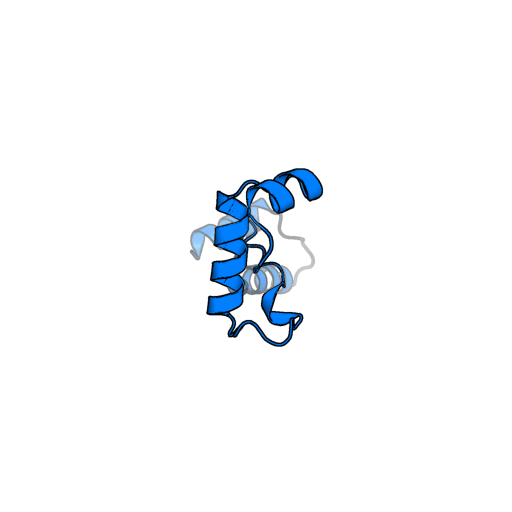110 1.00 53.09 86 GLY A C 1
ATOM 670 O O . GLY A 1 86 ? -7.327 14.291 23.383 1.00 53.09 86 GLY A O 1
#

Organism: Westerdykella ornata (NCBI:txid318751)

Foldseek 3Di:
DDDQVVVCVVPVQHSVRVVVLQVQLVVQPDPPDDDDCSSRDDDPPPDPDPPADPVNVVVLVVVQVVPPPPDGDDPVNSVVVSVVVD

Solvent-accessible surface area (backbone atoms only — not comparable to full-atom values): 5546 Å² total; per-residue (Å²): 131,82,57,57,69,60,50,21,74,75,67,72,47,51,57,72,57,52,53,52,51,54,49,52,14,41,77,61,67,49,82,84,79,76,92,52,69,78,42,68,57,79,73,84,82,81,62,83,80,66,91,67,49,78,64,55,55,51,50,52,54,48,60,63,64,66,50,80,80,80,63,81,78,51,71,66,58,54,49,50,57,56,61,73,78,102

pLDDT: mean 83.14, std 10.75, range [53.09, 96.19]

Secondary structure (DSSP, 8-state):
---HHHHHHHH---HHHHHHHHHHHHHTT--SS---HHHHPPPP------SS-HHHHHHHHHHHHH-TTSPPPPHHHHHHHHHH--

Radius of gyration: 25.11 Å; Cα contacts (8 Å, |Δi|>4): 33; chains: 1; bounding box: 44×30×65 Å

Mean predicted aligned error: 12.72 Å